Protein AF-A0A6G0W405-F1 (afdb_monomer_lite)

Secondary structure (DSSP, 8-state):
------EEEEEEEEGGGTEEEEEEEE-S--TTSPPPTT--B--EEEEEEEEEEETTEEEEEEEEEEPPPEETTEEPPHHHHHHHTTPPPPTT--HHHHHHHHHHHHHHHHHHHHHHHHHHHTTS--------S-------

Radius of gyration: 18.87 Å; chains: 1; bounding box: 48×31×48 Å

Sequence (140 aa):
MQYKRLMVAGVFLDEAKDRITITQTGIAFDERFPFTEGESRANGTQWVIFQHVTDRLTIVRWSTLNHCPVNANGPLSVEETALNMRISLTENESEESILAKIHSGCELVLMNLRDQFLRRCSRFKLEPITLGSRDFPLNI

Foldseek 3Di:
DDEDWDKDWDWDDDPVQQKIKIKIFTDQDDPVDAFDPPYKYKGWMKMWMWGDDDPPDIDIDIDIDTDAIAGNVGGDDLVRLCVVLVHDDDPPDDSVNSVVVSVVSVVVVVVVVVVVVVVVVVPPPPDPPPPDDDDDPPPD

pLDDT: mean 86.09, std 16.71, range [34.03, 98.0]

Structure (mmCIF, N/CA/C/O backbone):
data_AF-A0A6G0W405-F1
#
_entry.id   AF-A0A6G0W405-F1
#
loop_
_atom_site.group_PDB
_atom_site.id
_atom_site.type_symbol
_atom_site.label_atom_id
_atom_site.label_alt_id
_atom_site.label_comp_id
_atom_site.label_asym_id
_atom_site.label_entity_id
_atom_site.label_seq_id
_atom_site.pdbx_PDB_ins_code
_atom_site.Cartn_x
_atom_site.Cartn_y
_atom_site.Cartn_z
_atom_site.occupancy
_atom_site.B_iso_or_equiv
_atom_site.auth_seq_id
_atom_site.auth_comp_id
_atom_site.auth_asym_id
_atom_site.auth_atom_id
_atom_site.pdbx_PDB_model_num
ATOM 1 N N . MET A 1 1 ? -3.355 1.142 -19.446 1.00 56.38 1 MET A N 1
ATOM 2 C CA . MET A 1 1 ? -3.003 0.218 -18.348 1.00 56.38 1 MET A CA 1
ATOM 3 C C . MET A 1 1 ? -4.137 0.215 -17.331 1.00 56.38 1 MET A C 1
ATOM 5 O O . MET A 1 1 ? -4.432 1.265 -16.766 1.00 56.38 1 MET A O 1
ATOM 9 N N . GLN A 1 2 ? -4.837 -0.911 -17.181 1.00 56.81 2 GLN A N 1
ATOM 10 C CA . GLN A 1 2 ? -5.937 -1.065 -16.225 1.00 56.81 2 GLN A CA 1
ATOM 11 C C . GLN A 1 2 ? -5.384 -1.713 -14.957 1.00 56.81 2 GLN A C 1
ATOM 13 O O . GLN A 1 2 ? -4.779 -2.776 -15.018 1.00 56.81 2 GLN A O 1
ATOM 18 N N . TYR A 1 3 ? -5.563 -1.055 -13.817 1.00 58.28 3 TYR A N 1
ATOM 19 C CA . TYR A 1 3 ? -5.023 -1.519 -12.547 1.00 58.28 3 TYR A CA 1
ATOM 20 C C . TYR A 1 3 ? -6.105 -2.300 -11.797 1.00 58.28 3 TYR A C 1
ATOM 22 O O . TYR A 1 3 ? -7.099 -1.719 -11.353 1.00 58.28 3 TYR A O 1
ATOM 30 N N . LYS A 1 4 ? -5.942 -3.622 -11.697 1.00 66.81 4 LYS A N 1
ATOM 31 C CA . LYS A 1 4 ? -6.823 -4.488 -10.905 1.00 66.81 4 LYS A CA 1
ATOM 32 C C . LYS A 1 4 ? -6.167 -4.776 -9.560 1.00 66.81 4 LYS A C 1
ATOM 34 O O . LYS A 1 4 ? -4.997 -5.137 -9.492 1.00 66.81 4 LYS A O 1
ATOM 39 N N . ARG A 1 5 ? -6.934 -4.614 -8.481 1.00 72.81 5 ARG A N 1
ATOM 40 C CA . ARG A 1 5 ? -6.531 -5.025 -7.134 1.00 72.81 5 ARG A CA 1
ATOM 41 C C . ARG A 1 5 ? -7.374 -6.210 -6.715 1.00 72.81 5 ARG A C 1
ATOM 43 O O . ARG A 1 5 ? -8.573 -6.057 -6.511 1.00 72.81 5 ARG A O 1
ATOM 50 N N . LEU A 1 6 ? -6.728 -7.354 -6.548 1.00 83.25 6 LEU A N 1
ATOM 51 C CA . LEU A 1 6 ? -7.284 -8.444 -5.769 1.00 83.25 6 LEU A CA 1
ATOM 52 C C . LEU A 1 6 ? -6.768 -8.287 -4.341 1.00 83.25 6 LEU A C 1
ATOM 54 O O . LEU A 1 6 ? -5.557 -8.274 -4.120 1.00 83.25 6 LEU A O 1
ATOM 58 N N . MET A 1 7 ? -7.674 -8.091 -3.387 1.00 87.75 7 MET A N 1
ATOM 59 C CA . MET A 1 7 ? -7.323 -7.920 -1.980 1.00 87.75 7 MET A CA 1
ATOM 60 C C . MET A 1 7 ? -8.170 -8.843 -1.121 1.00 87.75 7 MET A C 1
ATOM 62 O O . MET A 1 7 ? -9.375 -8.959 -1.333 1.00 87.75 7 MET A O 1
ATOM 66 N N . VAL A 1 8 ? -7.541 -9.439 -0.117 1.00 90.19 8 VAL A N 1
ATOM 67 C CA . VAL A 1 8 ? -8.230 -10.128 0.974 1.00 90.19 8 VAL A CA 1
ATOM 68 C C . VAL A 1 8 ? -8.175 -9.228 2.193 1.00 90.19 8 VAL A C 1
ATOM 70 O O . VAL A 1 8 ? -7.106 -8.724 2.533 1.00 90.19 8 VAL A O 1
ATOM 73 N N . ALA A 1 9 ? -9.320 -9.012 2.834 1.00 93.38 9 ALA A N 1
ATOM 74 C CA . ALA A 1 9 ? -9.426 -8.224 4.053 1.00 93.38 9 ALA A CA 1
ATOM 75 C C . ALA A 1 9 ? -9.842 -9.111 5.230 1.00 93.38 9 ALA A C 1
ATOM 77 O O . ALA A 1 9 ? -10.734 -9.946 5.093 1.00 93.38 9 ALA A O 1
ATOM 78 N N . GLY A 1 10 ? -9.214 -8.903 6.384 1.00 93.69 10 GLY A N 1
ATOM 79 C CA . GLY A 1 10 ? -9.592 -9.509 7.656 1.00 93.69 10 GLY A CA 1
ATOM 80 C C . GLY A 1 10 ? -9.897 -8.434 8.694 1.00 93.69 10 GLY A C 1
ATOM 81 O O . GLY A 1 10 ? -9.253 -7.385 8.713 1.00 93.69 10 GLY A O 1
ATOM 82 N N . VAL A 1 11 ? -10.874 -8.692 9.563 1.00 95.50 11 VAL A N 1
ATOM 83 C CA . VAL A 1 11 ? -11.184 -7.843 10.721 1.00 95.50 11 VAL A CA 1
ATOM 84 C C . VAL A 1 11 ? -11.047 -8.690 11.977 1.00 95.50 11 VAL A C 1
ATOM 86 O O . VAL A 1 11 ? -11.657 -9.750 12.084 1.00 95.50 11 VAL A O 1
ATOM 89 N N . PHE A 1 12 ? -10.242 -8.217 12.920 1.00 94.69 12 PHE A N 1
ATOM 90 C CA . PHE A 1 12 ? -9.931 -8.904 14.167 1.00 94.69 12 PHE A CA 1
ATOM 91 C C . PHE A 1 12 ? -10.321 -8.012 15.342 1.00 94.69 12 PHE A C 1
ATOM 93 O O . PHE A 1 12 ? -9.890 -6.858 15.416 1.00 94.69 12 PHE A O 1
ATOM 100 N N . LEU A 1 13 ? -11.129 -8.558 16.249 1.00 96.38 13 LEU A N 1
ATOM 101 C CA . LEU A 1 13 ? -11.594 -7.886 17.459 1.00 96.38 13 LEU A CA 1
ATOM 102 C C . LEU A 1 13 ? -10.813 -8.418 18.665 1.00 96.38 13 LEU A C 1
ATOM 104 O O . LEU A 1 13 ? -10.703 -9.626 18.856 1.00 96.38 13 LEU A O 1
ATOM 108 N N . ASP A 1 14 ? -10.263 -7.511 19.465 1.00 94.81 14 ASP A N 1
ATOM 109 C CA . ASP A 1 14 ? -9.622 -7.801 20.748 1.00 94.81 14 ASP A CA 1
ATOM 110 C C . ASP A 1 14 ? -10.393 -7.046 21.834 1.00 94.81 14 ASP A C 1
ATOM 112 O O . ASP A 1 14 ? -10.076 -5.900 22.162 1.00 94.81 14 ASP A O 1
ATOM 116 N N . GLU A 1 15 ? -11.456 -7.681 22.332 1.00 92.81 15 GLU A N 1
ATOM 117 C CA . GLU A 1 15 ? -12.400 -7.091 23.293 1.00 92.81 15 GLU A CA 1
ATOM 118 C C . GLU A 1 15 ? -11.714 -6.698 24.603 1.00 92.81 15 GLU A C 1
ATOM 120 O O . GLU A 1 15 ? -11.981 -5.633 25.153 1.00 92.81 15 GLU A O 1
ATOM 125 N N . ALA A 1 16 ? -10.755 -7.506 25.065 1.00 90.88 16 ALA A N 1
ATOM 126 C CA . ALA A 1 16 ? -10.012 -7.241 26.294 1.00 90.88 16 ALA A CA 1
ATOM 127 C C . ALA A 1 16 ? -9.178 -5.948 26.227 1.00 90.88 16 ALA A C 1
ATOM 129 O O . ALA A 1 16 ? -8.792 -5.409 27.265 1.00 90.88 16 ALA A O 1
ATOM 130 N N . LYS A 1 17 ? -8.871 -5.461 25.019 1.00 92.12 17 LYS A N 1
ATOM 131 C CA . LYS A 1 17 ? -8.074 -4.246 24.785 1.00 92.12 17 LYS A CA 1
ATOM 132 C C . LYS A 1 17 ? -8.832 -3.151 24.043 1.00 92.12 17 LYS A C 1
ATOM 134 O O . LYS A 1 17 ? -8.189 -2.191 23.618 1.00 92.12 17 LYS A O 1
ATOM 139 N N . ASP A 1 18 ? -10.139 -3.328 23.853 1.00 94.31 18 ASP A N 1
ATOM 140 C CA . ASP A 1 18 ? -11.017 -2.446 23.079 1.00 94.31 18 ASP A CA 1
ATOM 141 C C . ASP A 1 18 ? -10.381 -1.994 21.749 1.00 94.31 18 ASP A C 1
ATOM 143 O O . ASP A 1 18 ? -10.146 -0.811 21.459 1.00 94.31 18 ASP A O 1
ATOM 147 N N . ARG A 1 19 ? -9.954 -2.998 20.975 1.00 95.69 19 ARG A N 1
ATOM 148 C CA . ARG A 1 19 ? -9.122 -2.805 19.788 1.00 95.69 19 ARG A CA 1
ATOM 149 C C . ARG A 1 19 ? -9.660 -3.579 18.596 1.00 95.69 19 ARG A C 1
ATOM 151 O O . ARG A 1 19 ? -9.882 -4.784 18.664 1.00 95.69 19 ARG A O 1
ATOM 158 N N . ILE A 1 20 ? -9.746 -2.888 17.464 1.00 96.12 20 ILE A N 1
ATOM 159 C CA . ILE A 1 20 ? -10.097 -3.451 16.161 1.00 96.12 20 ILE A CA 1
ATOM 160 C C . ILE A 1 20 ? -8.871 -3.368 15.263 1.00 96.12 20 ILE A C 1
ATOM 162 O O . ILE A 1 20 ? -8.294 -2.295 15.084 1.00 96.12 20 ILE A O 1
ATOM 166 N N . THR A 1 21 ? -8.474 -4.492 14.681 1.00 96.38 21 THR A N 1
ATOM 167 C CA . THR A 1 21 ? -7.418 -4.540 13.666 1.00 96.38 21 THR A CA 1
ATOM 168 C C . THR A 1 21 ? -8.023 -4.966 12.344 1.00 96.38 21 THR A C 1
ATOM 170 O O . THR A 1 21 ? -8.587 -6.049 12.236 1.00 96.38 21 THR A O 1
ATOM 173 N N . ILE A 1 22 ? -7.891 -4.120 11.332 1.00 95.44 22 ILE A N 1
ATOM 174 C CA . ILE A 1 22 ? -8.241 -4.446 9.954 1.00 95.44 22 ILE A CA 1
ATOM 175 C C . ILE A 1 22 ? -6.938 -4.738 9.231 1.00 95.44 22 ILE A C 1
ATOM 177 O O . ILE A 1 22 ? -6.056 -3.881 9.215 1.00 95.44 22 ILE A O 1
ATOM 181 N N . THR A 1 23 ? -6.806 -5.913 8.630 1.00 95.81 23 THR A N 1
ATOM 182 C CA . THR A 1 23 ? -5.688 -6.241 7.742 1.00 95.81 23 THR A CA 1
ATOM 183 C C . THR A 1 23 ? -6.197 -6.351 6.316 1.00 95.81 23 THR A C 1
ATOM 185 O O . THR A 1 23 ? -7.332 -6.762 6.078 1.00 95.81 23 THR A O 1
ATOM 188 N N . GLN A 1 24 ? -5.376 -5.954 5.352 1.00 93.62 24 GLN A N 1
ATOM 189 C CA . GLN A 1 24 ? -5.642 -6.170 3.937 1.00 93.62 24 GLN A CA 1
ATOM 190 C C . GLN A 1 24 ? -4.356 -6.614 3.255 1.00 93.62 24 GLN A C 1
ATOM 192 O O . GLN A 1 24 ? -3.325 -5.962 3.409 1.00 93.62 24 GLN A O 1
ATOM 197 N N . THR A 1 25 ? -4.424 -7.688 2.481 1.00 93.56 25 THR A N 1
ATOM 198 C CA . THR A 1 25 ? -3.290 -8.216 1.719 1.00 93.56 25 THR A CA 1
ATOM 199 C C . THR A 1 25 ? -3.654 -8.255 0.245 1.00 93.56 25 THR A C 1
ATOM 201 O O . THR A 1 25 ? -4.685 -8.813 -0.136 1.00 93.56 25 THR A O 1
ATOM 204 N N . GLY A 1 26 ? -2.818 -7.632 -0.582 1.00 90.81 26 GLY A N 1
ATOM 205 C CA . GLY A 1 26 ? -2.901 -7.719 -2.033 1.00 90.81 26 GLY A CA 1
ATOM 206 C C . GLY A 1 26 ? -2.405 -9.077 -2.512 1.00 90.81 26 GLY A C 1
ATOM 207 O O . GLY A 1 26 ? -1.339 -9.528 -2.101 1.00 90.81 26 GLY A O 1
ATOM 208 N N . ILE A 1 27 ? -3.169 -9.724 -3.387 1.00 90.25 27 ILE A N 1
ATOM 209 C CA . ILE A 1 27 ? -2.773 -10.983 -4.014 1.00 90.25 27 ILE A CA 1
ATOM 210 C C . ILE A 1 27 ? -2.114 -10.662 -5.352 1.00 90.25 27 ILE A C 1
ATOM 212 O O . ILE A 1 27 ? -2.758 -10.202 -6.295 1.00 90.25 27 ILE A O 1
ATOM 216 N N . ALA A 1 28 ? -0.811 -10.914 -5.416 1.00 90.62 28 ALA A N 1
ATOM 217 C CA . ALA A 1 28 ? -0.017 -10.734 -6.622 1.00 90.62 28 ALA A CA 1
ATOM 218 C C . ALA A 1 28 ? -0.362 -11.783 -7.689 1.00 90.62 28 ALA A C 1
ATOM 220 O O . ALA A 1 28 ? -0.693 -11.443 -8.823 1.00 90.62 28 ALA A O 1
ATOM 221 N N . PHE A 1 29 ? -0.341 -13.057 -7.297 1.00 90.56 29 PHE A N 1
ATOM 222 C CA . PHE A 1 29 ? -0.555 -14.202 -8.172 1.00 90.56 29 PHE A CA 1
ATOM 223 C C . PHE A 1 29 ? -1.787 -14.971 -7.702 1.00 90.56 29 PHE A C 1
ATOM 225 O O . PHE A 1 29 ? -1.838 -15.420 -6.560 1.00 90.56 29 PHE A O 1
ATOM 232 N N . ASP A 1 30 ? -2.773 -15.104 -8.583 1.00 89.94 30 ASP A N 1
ATOM 233 C CA . ASP A 1 30 ? -3.952 -15.940 -8.374 1.00 89.94 30 ASP A CA 1
ATOM 234 C C . ASP A 1 30 ? -4.152 -16.786 -9.632 1.00 89.94 30 ASP A C 1
ATOM 236 O O . ASP A 1 30 ? -4.349 -16.243 -10.721 1.00 89.94 30 ASP A O 1
ATOM 240 N N . GLU A 1 31 ? -4.086 -18.108 -9.489 1.00 89.56 31 GLU A N 1
ATOM 241 C CA . GLU A 1 31 ? -4.258 -19.058 -10.595 1.00 89.56 31 GLU A CA 1
ATOM 242 C C . GLU A 1 31 ? -5.641 -18.948 -11.254 1.00 89.56 31 GLU A C 1
ATOM 244 O O . GLU A 1 31 ? -5.787 -19.230 -12.443 1.00 89.56 31 GLU A O 1
ATOM 249 N N . ARG A 1 32 ? -6.661 -18.494 -10.513 1.00 90.3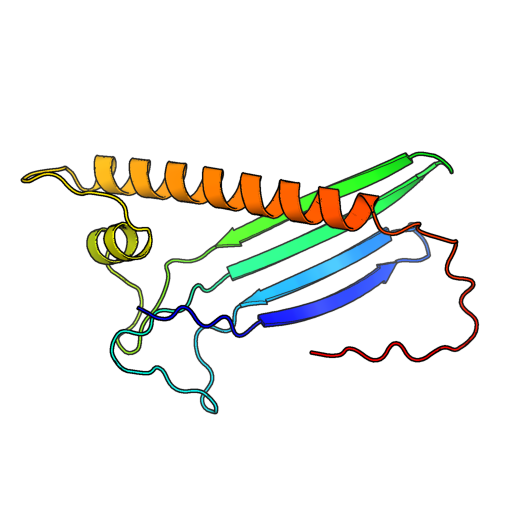8 32 ARG A N 1
ATOM 250 C CA . ARG A 1 32 ? -8.020 -18.276 -11.036 1.00 90.38 32 ARG A CA 1
ATOM 251 C C . ARG A 1 32 ? -8.131 -16.986 -11.841 1.00 90.38 32 ARG A C 1
ATOM 253 O O . ARG A 1 32 ? -9.027 -16.863 -12.673 1.00 90.38 32 ARG A O 1
ATOM 260 N N . PHE A 1 33 ? -7.235 -16.032 -11.595 1.00 89.75 33 PHE A N 1
ATOM 261 C CA . PHE A 1 33 ? -7.211 -14.728 -12.251 1.00 89.75 33 PHE A CA 1
ATOM 262 C C . PHE A 1 33 ? -5.798 -14.434 -12.768 1.00 89.75 33 PHE A C 1
ATOM 264 O O . PHE A 1 33 ? -5.102 -13.579 -12.200 1.00 89.75 33 PHE A O 1
ATOM 271 N N . PRO A 1 34 ? -5.360 -15.118 -13.842 1.00 91.50 34 PRO A N 1
ATOM 272 C CA . PRO A 1 34 ? -4.036 -14.907 -14.412 1.00 91.50 34 PRO A CA 1
ATOM 273 C C . PRO A 1 34 ? -3.851 -13.456 -14.868 1.00 91.50 34 PRO A C 1
ATOM 275 O O . PRO A 1 34 ? -4.818 -12.717 -15.080 1.00 91.50 34 PRO A O 1
ATOM 278 N N . PHE A 1 35 ? -2.593 -13.040 -14.999 1.00 92.00 35 PHE A N 1
ATOM 279 C CA . PHE A 1 35 ? -2.261 -11.731 -15.549 1.00 92.00 35 PHE A CA 1
ATOM 280 C C . PHE A 1 35 ? -2.732 -11.620 -16.998 1.00 9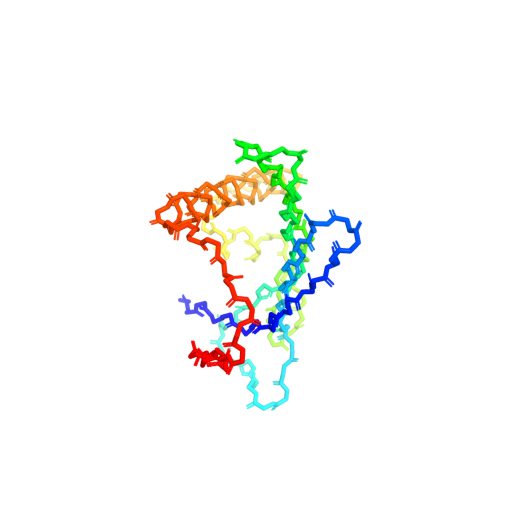2.00 35 PHE A C 1
ATOM 282 O O . PHE A 1 35 ? -2.545 -12.528 -17.805 1.00 92.00 35 PHE A O 1
ATOM 289 N N . THR A 1 36 ? -3.312 -10.473 -17.323 1.00 92.31 36 THR A N 1
ATOM 290 C CA . THR A 1 36 ? -3.557 -10.046 -18.701 1.00 92.31 36 THR A CA 1
ATOM 291 C C . THR A 1 36 ? -2.343 -9.294 -19.254 1.00 92.31 36 THR A C 1
ATOM 293 O O . THR A 1 36 ? -1.512 -8.787 -18.499 1.00 92.31 36 THR A O 1
ATOM 296 N N . GLU A 1 37 ? -2.192 -9.240 -20.578 1.00 91.50 37 GLU A N 1
ATOM 297 C CA . GLU A 1 37 ? -1.062 -8.542 -21.203 1.00 91.50 37 GLU A CA 1
ATOM 298 C C . GLU A 1 37 ? -1.038 -7.055 -20.805 1.00 91.50 37 GLU A C 1
ATOM 300 O O . GLU A 1 37 ? -2.055 -6.358 -20.848 1.00 91.50 37 GLU A O 1
ATOM 305 N N . GLY A 1 38 ? 0.130 -6.572 -20.371 1.00 89.62 38 GLY A N 1
ATOM 306 C CA . GLY A 1 38 ? 0.308 -5.204 -19.875 1.00 89.62 38 GLY A CA 1
ATOM 307 C C . GLY A 1 38 ? -0.296 -4.935 -18.489 1.00 89.62 38 GLY A C 1
ATOM 308 O O . GLY A 1 38 ? -0.306 -3.784 -18.043 1.00 89.62 38 GLY A O 1
ATOM 309 N N . GLU A 1 39 ? -0.805 -5.960 -17.801 1.00 92.19 39 GLU A N 1
ATOM 310 C CA . GLU A 1 39 ? -1.243 -5.860 -16.412 1.00 92.19 39 GLU A CA 1
ATOM 311 C C . GLU A 1 39 ? -0.048 -5.908 -15.463 1.00 92.19 39 GLU A C 1
ATOM 313 O O . GLU A 1 39 ? 0.836 -6.759 -15.568 1.00 92.19 39 GLU A O 1
ATOM 318 N N . SER A 1 40 ? -0.072 -5.018 -14.478 1.00 92.44 40 SER A N 1
ATOM 319 C CA . SER A 1 40 ? 0.743 -5.137 -13.282 1.00 92.44 40 SER A CA 1
ATOM 320 C C . SER A 1 40 ? -0.147 -5.061 -12.049 1.00 92.44 40 SER A C 1
ATOM 322 O O . SER A 1 40 ? -1.194 -4.402 -12.041 1.00 92.44 40 SER A O 1
ATOM 324 N N . ARG A 1 41 ? 0.267 -5.755 -10.993 1.00 91.44 41 ARG A N 1
ATOM 325 C CA . ARG A 1 41 ? -0.418 -5.790 -9.702 1.00 91.44 41 ARG A CA 1
ATOM 326 C C . ARG A 1 41 ? 0.548 -5.342 -8.627 1.00 91.44 41 ARG A C 1
ATOM 328 O O . ARG A 1 41 ? 1.700 -5.768 -8.596 1.00 91.44 41 ARG A O 1
ATOM 335 N N . ALA A 1 42 ? 0.069 -4.491 -7.726 1.00 86.88 42 ALA A N 1
ATOM 336 C CA . ALA A 1 42 ? 0.810 -4.241 -6.501 1.00 86.88 42 ALA A CA 1
ATOM 337 C C . ALA A 1 42 ? 0.636 -5.427 -5.557 1.00 86.88 42 ALA A C 1
ATOM 339 O O . ALA A 1 42 ? -0.473 -5.935 -5.381 1.00 86.88 42 ALA A O 1
ATOM 340 N N . ASN A 1 43 ? 1.735 -5.814 -4.925 1.00 87.00 43 ASN A N 1
ATOM 341 C CA . ASN A 1 43 ? 1.740 -6.755 -3.824 1.00 87.00 43 ASN A CA 1
ATOM 342 C C . ASN A 1 43 ? 2.059 -5.990 -2.540 1.00 87.00 43 ASN A C 1
ATOM 344 O O . ASN A 1 43 ? 2.926 -5.116 -2.530 1.00 87.00 43 ASN A O 1
ATOM 348 N N . GLY A 1 44 ? 1.367 -6.302 -1.457 1.00 90.12 44 GLY A N 1
ATOM 349 C CA . GLY A 1 44 ? 1.591 -5.635 -0.188 1.00 90.12 44 GLY A CA 1
ATOM 350 C C . GLY A 1 44 ? 0.585 -6.044 0.865 1.00 90.12 44 GLY A C 1
ATOM 351 O O . GLY A 1 44 ? -0.460 -6.620 0.571 1.00 90.12 44 GLY A O 1
ATOM 352 N N . THR A 1 45 ? 0.909 -5.726 2.107 1.00 94.38 45 THR A N 1
ATOM 353 C CA . THR A 1 45 ? 0.008 -5.893 3.241 1.00 94.38 45 THR A CA 1
ATOM 354 C C . THR A 1 45 ? -0.123 -4.565 3.960 1.00 94.38 45 THR A C 1
ATOM 356 O O . THR A 1 45 ? 0.865 -3.889 4.224 1.00 94.38 45 THR A O 1
ATOM 359 N N . GLN A 1 46 ? -1.344 -4.184 4.298 1.00 94.00 46 GLN A N 1
ATOM 360 C CA . GLN A 1 46 ? -1.621 -3.036 5.145 1.00 94.00 46 GLN A CA 1
ATOM 361 C C . GLN A 1 46 ? -2.448 -3.450 6.344 1.00 94.00 46 GLN A C 1
ATOM 363 O O . GLN A 1 46 ? -3.221 -4.408 6.289 1.00 94.00 46 GLN A O 1
ATOM 368 N N . TRP A 1 47 ? -2.296 -2.708 7.430 1.00 96.19 47 TRP A N 1
ATOM 369 C CA . TRP A 1 47 ? -3.153 -2.860 8.586 1.00 96.19 47 TRP A CA 1
ATOM 370 C C . TRP A 1 47 ? -3.475 -1.519 9.217 1.00 96.19 47 TRP A C 1
ATOM 372 O O . TRP A 1 47 ? -2.654 -0.599 9.276 1.00 96.19 47 TRP A O 1
ATOM 382 N N . VAL A 1 48 ? -4.703 -1.434 9.710 1.00 96.00 48 VAL A N 1
ATOM 383 C CA . VAL A 1 48 ? -5.222 -0.291 10.442 1.00 96.00 48 VAL A CA 1
ATOM 384 C C . VAL A 1 48 ? -5.705 -0.787 11.789 1.00 96.00 48 VAL A C 1
ATOM 386 O O . VAL A 1 48 ? -6.515 -1.707 11.870 1.00 96.00 48 VAL A O 1
ATOM 389 N N . ILE A 1 49 ? -5.190 -0.184 12.851 1.00 96.62 49 ILE A N 1
ATOM 390 C CA . ILE A 1 49 ? -5.553 -0.503 14.224 1.00 96.62 49 ILE A CA 1
ATOM 391 C C . ILE A 1 49 ? -6.325 0.681 14.777 1.00 96.62 49 ILE A C 1
ATOM 393 O O . ILE A 1 49 ? -5.772 1.774 14.895 1.00 96.62 49 ILE A O 1
ATOM 397 N N . PHE A 1 50 ? -7.572 0.442 15.155 1.00 96.25 50 PHE A N 1
ATOM 398 C CA . PHE A 1 50 ? -8.371 1.350 15.961 1.00 96.25 50 PHE A CA 1
ATOM 399 C C . PHE A 1 50 ? -8.302 0.865 17.399 1.00 96.25 50 PHE A C 1
ATOM 401 O O . PHE A 1 50 ? -8.590 -0.296 17.677 1.00 96.25 50 PHE A O 1
ATOM 408 N N . GLN A 1 51 ? -7.886 1.735 18.304 1.00 96.75 51 GLN A N 1
ATOM 409 C CA . GLN A 1 51 ? -7.844 1.440 19.726 1.00 96.75 51 GLN A CA 1
ATOM 4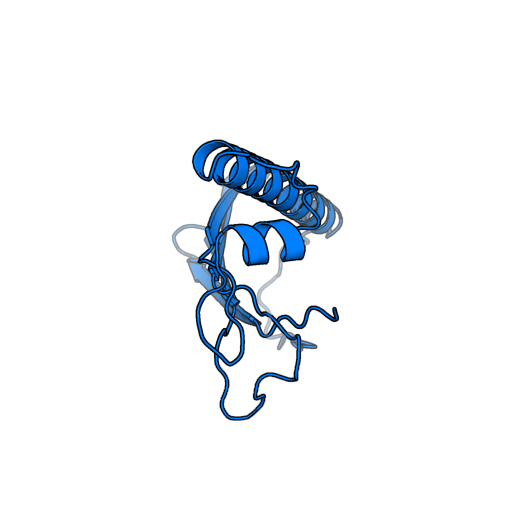10 C C . GLN A 1 51 ? -8.629 2.517 20.453 1.00 96.75 51 GLN A C 1
ATOM 412 O O . GLN A 1 51 ? -8.245 3.691 20.417 1.00 96.75 51 GLN A O 1
ATOM 417 N N . HIS A 1 52 ? -9.719 2.119 21.092 1.00 94.94 52 HIS A N 1
ATOM 418 C CA . HIS A 1 52 ? -10.441 3.004 21.983 1.00 94.94 52 HIS A CA 1
ATOM 419 C C . HIS A 1 52 ? -9.593 3.226 23.241 1.00 94.94 52 HIS A C 1
ATOM 421 O O . HIS A 1 52 ? -9.007 2.291 23.787 1.00 94.94 52 HIS A O 1
ATOM 427 N N . VAL A 1 53 ? -9.437 4.482 23.651 1.00 95.12 53 VAL A N 1
ATOM 428 C CA . VAL A 1 53 ? -8.622 4.847 24.825 1.00 95.12 53 VAL A CA 1
ATOM 429 C C . VAL A 1 53 ? -9.494 5.466 25.906 1.00 95.12 53 VAL A C 1
ATOM 431 O O . VAL A 1 53 ? -9.291 5.203 27.086 1.00 95.12 53 VAL A O 1
ATOM 434 N N . THR A 1 54 ? -10.457 6.290 25.496 1.00 94.06 54 THR A N 1
ATOM 435 C CA . THR A 1 54 ? -11.502 6.872 26.344 1.00 94.06 54 THR A CA 1
ATOM 436 C C . THR A 1 54 ? -12.762 7.058 25.506 1.00 94.06 54 THR A C 1
ATOM 438 O O . THR A 1 54 ? -12.665 7.112 24.279 1.00 94.06 54 THR A O 1
ATOM 441 N N . ASP A 1 55 ? -13.902 7.323 26.148 1.00 89.75 55 ASP A N 1
ATOM 442 C CA . ASP A 1 55 ? -15.209 7.558 25.509 1.00 89.75 55 ASP A CA 1
ATOM 443 C C . ASP A 1 55 ? -15.198 8.569 24.346 1.00 89.75 55 ASP A C 1
ATOM 445 O O . ASP A 1 55 ? -16.105 8.591 23.515 1.00 89.75 55 ASP A O 1
ATOM 449 N N . ARG A 1 56 ? -14.193 9.452 24.290 1.00 91.44 56 ARG A N 1
ATOM 450 C CA . ARG A 1 56 ? -14.068 10.514 23.279 1.00 91.44 56 ARG A CA 1
ATOM 451 C C . ARG A 1 56 ? -12.817 10.401 22.415 1.00 91.44 56 ARG A C 1
ATOM 453 O O . ARG A 1 56 ? -12.609 11.257 21.555 1.00 91.44 56 ARG A O 1
ATOM 460 N N . LEU A 1 57 ? -11.972 9.396 22.641 1.00 92.69 57 LEU A N 1
ATOM 461 C CA . LEU A 1 57 ? -10.682 9.268 21.974 1.00 92.69 57 LEU A CA 1
ATOM 462 C C . LEU A 1 57 ? -10.457 7.849 21.457 1.00 92.69 57 LEU A C 1
ATOM 464 O O . LEU A 1 57 ? -10.384 6.883 22.212 1.00 92.69 57 LEU A O 1
ATOM 468 N N . THR A 1 58 ? -10.243 7.755 20.148 1.00 93.94 58 THR A N 1
ATOM 469 C CA . THR A 1 58 ? -9.760 6.545 19.481 1.00 93.94 58 THR A CA 1
ATOM 470 C C . THR A 1 58 ? -8.433 6.855 18.805 1.00 93.94 58 THR A C 1
ATOM 472 O O . THR A 1 58 ? -8.333 7.802 18.023 1.00 93.94 58 THR A O 1
ATOM 475 N N . ILE A 1 59 ? -7.410 6.057 19.097 1.00 94.88 59 ILE A N 1
ATOM 476 C CA . ILE A 1 59 ? -6.134 6.109 18.386 1.00 94.88 59 ILE A CA 1
ATOM 477 C C . ILE A 1 59 ? -6.261 5.256 17.131 1.00 94.88 59 ILE A C 1
ATOM 479 O O . ILE A 1 59 ? -6.641 4.088 17.206 1.00 94.88 59 ILE A O 1
ATOM 483 N N . VAL A 1 60 ? -5.882 5.825 15.989 1.00 95.19 60 VAL A N 1
ATOM 484 C CA . VAL A 1 60 ? -5.762 5.087 14.731 1.00 95.19 60 VAL A CA 1
ATOM 485 C C . VAL A 1 60 ? -4.287 4.952 14.380 1.00 95.19 60 VAL A C 1
ATOM 487 O O . VAL A 1 60 ? -3.595 5.952 14.195 1.00 95.19 60 VAL A O 1
ATOM 490 N N . ARG A 1 61 ? -3.794 3.715 14.291 1.00 95.44 61 ARG A N 1
ATOM 491 C CA . ARG A 1 61 ? -2.453 3.411 13.776 1.00 95.44 61 ARG A CA 1
ATOM 492 C C . ARG A 1 61 ? -2.592 2.785 12.403 1.00 95.44 61 ARG A C 1
ATOM 494 O O . ARG A 1 61 ? -3.364 1.850 12.228 1.00 95.44 61 ARG A O 1
ATOM 501 N N . TRP A 1 62 ? -1.829 3.291 11.448 1.00 94.62 62 TRP A N 1
ATOM 502 C CA . TRP A 1 62 ? -1.800 2.787 10.084 1.00 94.62 62 TRP A CA 1
ATOM 503 C C . TRP A 1 62 ? -0.397 2.307 9.769 1.00 94.62 62 TRP A C 1
ATOM 505 O O . TRP A 1 62 ? 0.571 3.017 10.046 1.00 94.62 62 TRP A O 1
ATOM 515 N N . SER A 1 63 ? -0.284 1.143 9.147 1.00 94.50 63 SER A N 1
ATOM 516 C CA . SER A 1 63 ? 0.968 0.711 8.547 1.00 94.50 63 SER A CA 1
ATOM 517 C C . SER A 1 63 ? 0.712 0.002 7.226 1.00 94.50 63 SER A C 1
ATOM 519 O O . SER A 1 63 ? -0.353 -0.574 6.988 1.00 94.50 63 SER A O 1
ATOM 521 N N . THR A 1 64 ? 1.693 0.087 6.341 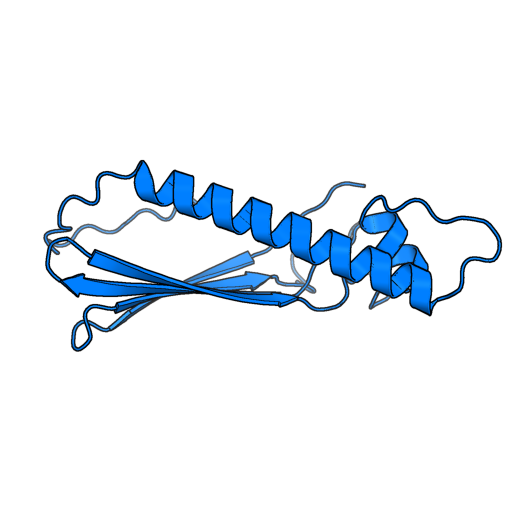1.00 92.62 64 THR A N 1
ATOM 522 C CA . THR A 1 64 ? 1.652 -0.517 5.018 1.00 92.62 64 THR A CA 1
ATOM 523 C C . THR A 1 64 ? 3.041 -1.010 4.674 1.00 92.62 64 THR A C 1
ATOM 525 O O . THR A 1 64 ? 4.015 -0.272 4.784 1.00 92.62 64 THR A O 1
ATOM 528 N N . LEU A 1 65 ? 3.103 -2.254 4.228 1.00 92.38 65 LEU A N 1
ATOM 529 C CA . LEU A 1 65 ? 4.259 -2.882 3.624 1.00 92.38 65 LEU A CA 1
ATOM 530 C C . LEU A 1 65 ? 3.936 -3.093 2.146 1.00 92.38 65 LEU A C 1
ATOM 532 O O . LEU A 1 65 ? 3.113 -3.944 1.813 1.00 92.38 65 LEU A O 1
ATOM 536 N N . ASN A 1 66 ? 4.554 -2.304 1.269 1.00 88.69 66 ASN A N 1
ATOM 537 C CA . ASN A 1 66 ? 4.429 -2.478 -0.176 1.00 88.69 66 ASN A CA 1
ATOM 538 C C . ASN A 1 66 ? 5.664 -3.194 -0.713 1.00 88.69 66 ASN A C 1
ATOM 540 O O . ASN A 1 66 ? 6.789 -2.873 -0.331 1.00 88.69 66 ASN A O 1
ATOM 544 N N . HIS A 1 67 ? 5.445 -4.132 -1.621 1.00 88.62 67 HIS A N 1
ATOM 545 C CA . HIS A 1 67 ? 6.495 -4.749 -2.417 1.00 88.62 67 HIS A CA 1
ATOM 546 C C . HIS A 1 67 ? 6.539 -4.111 -3.808 1.00 88.62 67 HIS A C 1
ATOM 548 O O . HIS A 1 67 ? 5.611 -3.400 -4.207 1.00 88.62 67 HIS A O 1
ATOM 554 N N . CYS A 1 68 ? 7.611 -4.389 -4.553 1.00 91.12 68 CYS A N 1
ATOM 555 C CA . CYS A 1 68 ? 7.681 -4.033 -5.966 1.00 91.12 68 CYS A CA 1
ATOM 556 C C . CYS A 1 68 ? 6.443 -4.592 -6.697 1.00 91.12 68 CYS A C 1
ATOM 558 O O . CYS A 1 68 ? 6.074 -5.751 -6.452 1.00 91.12 68 CYS A O 1
ATOM 560 N N . PRO A 1 69 ? 5.767 -3.802 -7.553 1.00 92.50 69 PRO A N 1
ATOM 561 C CA . PRO A 1 69 ? 4.723 -4.333 -8.412 1.00 92.50 69 PRO A CA 1
ATOM 562 C C . PRO A 1 69 ? 5.257 -5.483 -9.267 1.00 92.50 69 PRO A C 1
ATOM 564 O O . PRO A 1 69 ? 6.432 -5.526 -9.629 1.00 92.50 69 PRO A O 1
ATOM 567 N N . VAL A 1 70 ? 4.374 -6.412 -9.608 1.00 94.56 70 VAL A N 1
ATOM 568 C CA . VAL A 1 70 ? 4.709 -7.567 -10.442 1.00 94.56 70 VAL A CA 1
ATOM 569 C C . VAL A 1 70 ? 3.800 -7.622 -11.666 1.00 94.56 70 VAL A C 1
ATOM 571 O O . VAL A 1 70 ? 2.664 -7.142 -11.628 1.00 94.56 70 VAL A O 1
ATOM 574 N N . ASN A 1 71 ? 4.290 -8.221 -12.744 1.00 94.62 71 ASN A N 1
ATOM 575 C CA . ASN A 1 71 ? 3.530 -8.587 -13.935 1.00 94.62 71 ASN A CA 1
ATOM 576 C C . ASN A 1 71 ? 3.654 -10.105 -14.196 1.00 94.62 71 ASN A C 1
ATOM 578 O O . ASN A 1 71 ? 4.192 -10.849 -13.372 1.00 94.62 71 ASN A O 1
ATOM 582 N N . ALA A 1 72 ? 3.172 -10.568 -15.355 1.00 94.31 72 ALA A N 1
ATOM 583 C CA . ALA A 1 72 ? 3.264 -11.974 -15.766 1.00 94.31 72 ALA A CA 1
ATOM 584 C C . ALA A 1 72 ? 4.707 -12.524 -15.827 1.00 94.31 72 ALA A C 1
ATOM 586 O O . ALA A 1 72 ? 4.902 -13.731 -15.721 1.00 94.31 72 ALA A O 1
ATOM 587 N N . ASN A 1 73 ? 5.702 -11.645 -15.975 1.00 94.81 73 ASN A N 1
ATOM 588 C CA . ASN A 1 73 ? 7.121 -11.977 -16.096 1.00 94.81 73 ASN A CA 1
ATOM 589 C C . ASN A 1 73 ? 7.895 -11.811 -14.773 1.00 94.81 73 ASN A C 1
ATOM 591 O O . ASN A 1 73 ? 9.095 -12.074 -14.741 1.00 94.81 73 ASN A O 1
ATOM 595 N N . GLY A 1 74 ? 7.233 -11.399 -13.685 1.00 94.00 74 GLY A N 1
ATOM 596 C CA . GLY A 1 74 ? 7.849 -11.204 -12.370 1.00 94.00 74 GLY A CA 1
ATOM 597 C C . GLY A 1 74 ? 7.840 -9.745 -11.893 1.00 94.00 74 GLY A C 1
ATOM 598 O O . GLY A 1 74 ? 6.974 -8.969 -12.301 1.00 94.00 74 GLY A O 1
ATOM 599 N N . PRO A 1 75 ? 8.736 -9.372 -10.960 1.00 95.44 75 PRO A N 1
ATOM 600 C CA . PRO A 1 75 ? 8.873 -7.995 -10.484 1.00 95.44 75 PRO A CA 1
ATOM 601 C C . PRO A 1 75 ? 9.225 -7.024 -11.611 1.00 95.44 75 PRO A C 1
ATOM 603 O O . PRO A 1 75 ? 10.040 -7.351 -12.470 1.00 95.44 75 PRO A O 1
ATOM 606 N N . LEU A 1 76 ? 8.631 -5.831 -11.575 1.00 95.56 76 LEU A N 1
ATOM 607 C CA . LEU A 1 76 ? 8.973 -4.756 -12.504 1.00 95.56 76 LEU A CA 1
ATOM 608 C C . LEU A 1 76 ? 10.396 -4.239 -12.253 1.00 95.56 76 LEU A C 1
ATOM 610 O O . LEU A 1 76 ? 10.855 -4.194 -11.105 1.00 95.56 76 LEU A O 1
ATOM 614 N N . SER A 1 77 ? 11.065 -3.784 -13.315 1.00 96.31 77 SER A N 1
ATOM 615 C CA . SER A 1 77 ? 12.290 -2.987 -13.191 1.00 96.31 77 SER A CA 1
ATOM 616 C C . SER A 1 77 ? 12.012 -1.646 -12.494 1.00 96.31 77 SER A C 1
ATOM 618 O O . SER A 1 77 ? 10.859 -1.243 -12.288 1.00 96.31 77 SER A O 1
ATOM 620 N N . VAL A 1 78 ? 13.071 -0.922 -12.130 1.00 96.50 78 VAL A N 1
ATOM 621 C CA . VAL A 1 78 ? 12.954 0.424 -11.552 1.00 96.50 78 VAL A CA 1
ATOM 622 C C . VAL A 1 78 ? 12.269 1.377 -12.540 1.00 96.50 78 VAL A C 1
ATOM 624 O O . VAL A 1 78 ? 11.327 2.080 -12.174 1.00 96.50 78 VAL A O 1
ATOM 627 N N . GLU A 1 79 ? 12.663 1.348 -13.811 1.00 96.50 79 GLU A N 1
ATOM 628 C CA . GLU A 1 79 ? 12.084 2.161 -14.884 1.00 96.50 79 GLU A CA 1
ATOM 629 C C . GLU A 1 79 ? 10.627 1.778 -15.152 1.00 96.50 79 GLU A C 1
ATOM 631 O O . GLU A 1 79 ? 9.761 2.650 -15.240 1.00 96.50 79 GLU A O 1
ATOM 636 N N . GLU A 1 80 ? 10.325 0.480 -15.225 1.00 95.69 80 GLU A N 1
ATOM 637 C CA . GLU A 1 80 ? 8.954 -0.009 -15.390 1.00 95.69 80 GLU A CA 1
ATOM 638 C C . GLU A 1 80 ? 8.065 0.400 -14.209 1.00 95.69 80 GLU A C 1
ATOM 640 O O . GLU A 1 80 ? 6.913 0.795 -14.408 1.00 95.69 80 GLU A O 1
ATOM 645 N N . THR A 1 81 ? 8.598 0.366 -12.984 1.00 95.12 81 THR A N 1
ATOM 646 C CA . THR A 1 81 ? 7.904 0.835 -11.776 1.00 95.12 81 THR A CA 1
ATOM 647 C C . THR A 1 81 ? 7.644 2.338 -11.843 1.00 95.12 81 THR A C 1
ATOM 649 O O . THR A 1 81 ? 6.521 2.777 -11.585 1.00 95.12 81 THR A O 1
ATOM 652 N N . ALA A 1 82 ? 8.632 3.138 -12.249 1.00 95.56 82 ALA A N 1
ATOM 653 C CA . ALA A 1 82 ? 8.460 4.577 -12.427 1.00 95.56 82 ALA A CA 1
ATOM 654 C C . ALA A 1 82 ? 7.374 4.892 -13.467 1.00 95.56 82 ALA A C 1
ATOM 656 O O . ALA A 1 82 ? 6.458 5.675 -13.194 1.00 95.56 82 ALA A O 1
ATOM 657 N N . LEU A 1 83 ? 7.411 4.225 -14.624 1.00 93.81 83 LEU A N 1
ATOM 658 C CA . LEU A 1 83 ? 6.398 4.364 -15.671 1.00 93.81 83 LEU A CA 1
ATOM 659 C C . LEU A 1 83 ? 5.011 3.929 -15.180 1.00 93.81 83 LEU A C 1
ATOM 661 O O . LEU A 1 83 ? 4.019 4.618 -15.436 1.00 93.81 83 LEU A O 1
ATOM 665 N N . ASN A 1 84 ? 4.930 2.836 -14.414 1.00 90.25 84 ASN A N 1
ATOM 666 C CA . ASN A 1 84 ? 3.691 2.376 -13.789 1.00 90.25 84 ASN A CA 1
ATOM 667 C C . ASN A 1 84 ? 3.096 3.432 -12.844 1.00 90.25 84 ASN A C 1
ATOM 669 O O . ASN A 1 84 ? 1.880 3.639 -12.819 1.00 90.25 84 ASN A O 1
ATOM 673 N N . MET A 1 85 ? 3.960 4.150 -12.128 1.00 90.94 85 MET A N 1
ATOM 674 C CA . MET A 1 85 ? 3.601 5.253 -11.239 1.00 90.94 85 MET A CA 1
ATOM 675 C C . MET A 1 85 ? 3.417 6.597 -11.956 1.00 90.94 85 MET A C 1
ATOM 677 O O . MET A 1 85 ? 3.141 7.601 -11.299 1.00 90.94 85 MET A O 1
ATOM 681 N N . ARG A 1 86 ? 3.513 6.624 -13.293 1.00 93.81 86 ARG A N 1
ATOM 682 C CA . ARG A 1 86 ? 3.433 7.836 -14.128 1.00 93.81 86 ARG A CA 1
ATOM 683 C C . ARG A 1 86 ? 4.483 8.887 -13.757 1.00 93.81 86 ARG A C 1
ATOM 685 O O . ARG A 1 86 ? 4.224 10.086 -13.842 1.00 93.81 86 ARG A O 1
ATOM 692 N N . ILE A 1 87 ? 5.656 8.434 -13.331 1.00 95.25 87 ILE A N 1
ATOM 693 C CA . ILE A 1 87 ? 6.808 9.288 -13.058 1.00 95.25 87 ILE A CA 1
ATOM 694 C C . ILE A 1 87 ? 7.525 9.543 -14.383 1.00 95.25 87 ILE A C 1
ATOM 696 O O . ILE A 1 87 ? 7.910 8.607 -15.081 1.00 95.25 87 ILE A O 1
ATOM 700 N N . SER A 1 88 ? 7.701 10.817 -14.730 1.00 95.81 88 S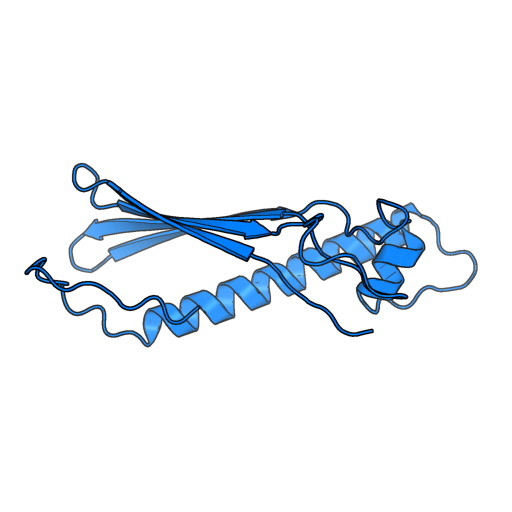ER A N 1
ATOM 701 C CA . SER A 1 88 ? 8.471 11.211 -15.909 1.00 95.81 88 SER A CA 1
ATOM 702 C C . SER A 1 88 ? 9.964 10.988 -15.673 1.00 95.81 88 SER A C 1
ATO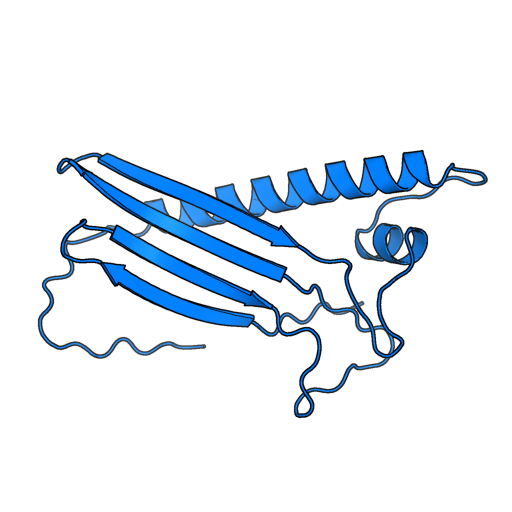M 704 O O . SER A 1 88 ? 10.528 11.498 -14.698 1.00 95.81 88 SER A O 1
ATOM 706 N N . LEU A 1 89 ? 10.591 10.261 -16.596 1.00 96.62 89 LEU A N 1
ATOM 707 C CA . LEU A 1 89 ? 12.028 10.004 -16.622 1.00 96.62 89 LEU A CA 1
ATOM 708 C C . LEU A 1 89 ? 12.700 10.947 -17.620 1.00 96.62 89 LEU A C 1
ATOM 710 O O . LEU A 1 89 ? 12.155 11.201 -18.697 1.00 96.62 89 LEU A O 1
ATOM 714 N N . THR A 1 90 ? 13.869 11.473 -17.266 1.00 96.50 90 THR A N 1
ATOM 715 C CA . THR A 1 90 ? 14.718 12.226 -18.203 1.00 96.50 90 THR A CA 1
ATOM 716 C C . THR A 1 90 ? 15.789 11.321 -18.807 1.00 96.50 90 THR A C 1
ATOM 718 O O . THR A 1 90 ? 16.201 10.345 -18.181 1.00 96.50 90 THR A O 1
ATOM 721 N N . GLU A 1 91 ? 16.273 11.644 -20.010 1.00 94.50 91 GLU A N 1
ATOM 722 C CA . GLU A 1 91 ? 17.416 10.932 -20.595 1.00 94.50 91 GLU A CA 1
ATOM 723 C C . GLU A 1 91 ? 18.631 11.001 -19.653 1.00 94.50 91 GLU A C 1
ATOM 725 O O . GLU A 1 91 ? 18.958 12.068 -19.134 1.00 94.50 91 GLU A O 1
ATOM 730 N N . ASN A 1 92 ? 19.305 9.864 -19.451 1.00 94.38 92 ASN A N 1
ATOM 731 C CA . ASN A 1 92 ? 20.474 9.713 -18.571 1.00 94.38 92 ASN A CA 1
ATOM 732 C C . ASN A 1 92 ? 20.216 9.982 -17.076 1.00 94.38 92 ASN A C 1
ATOM 734 O O . ASN A 1 92 ? 21.146 10.305 -16.335 1.00 94.38 92 ASN A O 1
ATOM 738 N N . GLU A 1 93 ? 18.971 9.855 -16.614 1.00 97.00 93 GLU A N 1
ATOM 739 C CA . GLU A 1 93 ? 18.682 9.899 -15.183 1.00 97.00 93 GLU A CA 1
ATOM 740 C C . GLU A 1 93 ? 19.309 8.697 -14.456 1.00 97.00 93 GLU A C 1
ATOM 742 O O . GLU A 1 93 ? 19.231 7.566 -14.932 1.00 97.00 93 GLU A O 1
ATOM 747 N N . SER A 1 94 ? 19.946 8.933 -13.304 1.00 97.50 94 SER A N 1
ATOM 748 C CA . SER A 1 94 ? 20.525 7.851 -12.504 1.00 97.50 94 SER A CA 1
ATOM 749 C C . SER A 1 94 ? 19.434 7.014 -11.834 1.00 97.50 94 SER A C 1
ATOM 751 O O . SER A 1 94 ? 18.417 7.548 -11.391 1.00 97.50 94 SER A O 1
ATOM 753 N N . GLU A 1 95 ? 19.675 5.712 -11.679 1.00 97.06 95 GLU A N 1
ATOM 754 C CA . GLU A 1 95 ? 18.750 4.795 -10.996 1.00 97.06 95 GLU A CA 1
ATOM 755 C C . GLU A 1 95 ? 18.379 5.285 -9.584 1.00 97.06 95 GLU A C 1
ATOM 757 O O . GLU A 1 95 ? 17.214 5.248 -9.196 1.00 97.06 95 GLU A O 1
ATOM 762 N N . GLU A 1 96 ? 19.343 5.838 -8.841 1.00 97.88 96 GLU A N 1
ATOM 763 C CA . GLU A 1 96 ? 19.120 6.418 -7.510 1.00 97.88 96 GLU A CA 1
ATOM 764 C C . GLU A 1 96 ? 18.110 7.578 -7.533 1.00 97.88 96 GLU A C 1
ATOM 766 O O . GLU A 1 96 ? 17.222 7.648 -6.680 1.00 97.88 96 GLU A O 1
ATOM 771 N N . SER A 1 97 ? 18.191 8.460 -8.536 1.00 97.69 97 SER A N 1
ATOM 772 C CA . SER A 1 97 ? 17.228 9.554 -8.714 1.00 97.69 97 SER A CA 1
ATOM 773 C C . SER A 1 97 ? 15.830 9.013 -9.026 1.00 97.69 97 SER A C 1
ATOM 775 O O . SER A 1 97 ? 14.834 9.481 -8.462 1.00 97.69 97 SER A O 1
ATOM 777 N N . ILE A 1 98 ? 15.743 7.974 -9.862 1.00 98.00 98 ILE A N 1
ATOM 778 C CA . ILE A 1 98 ? 14.470 7.322 -10.194 1.00 98.00 98 ILE A CA 1
ATOM 779 C C . ILE A 1 98 ? 13.855 6.681 -8.943 1.00 98.00 98 ILE A C 1
ATOM 781 O O . ILE A 1 98 ? 12.674 6.894 -8.659 1.00 98.00 98 ILE A O 1
ATOM 785 N N . LEU A 1 99 ? 14.650 5.956 -8.152 1.00 97.06 99 LEU A N 1
ATOM 786 C CA . LEU A 1 99 ? 14.212 5.347 -6.894 1.00 97.06 99 LEU A CA 1
ATOM 787 C C . LEU A 1 99 ? 13.737 6.393 -5.883 1.00 97.06 99 LEU A C 1
ATOM 789 O O . LEU A 1 99 ? 12.697 6.197 -5.251 1.00 97.06 99 LEU A O 1
ATOM 793 N N . ALA A 1 100 ? 14.435 7.524 -5.762 1.00 97.44 100 ALA A N 1
ATOM 794 C CA . ALA A 1 100 ? 14.007 8.622 -4.899 1.00 97.44 100 ALA A CA 1
ATOM 795 C C . ALA A 1 100 ? 12.640 9.182 -5.332 1.00 97.44 100 ALA A C 1
ATOM 797 O O . ALA A 1 100 ? 11.748 9.359 -4.498 1.00 97.44 100 ALA A O 1
ATOM 798 N N . LYS A 1 101 ? 12.424 9.380 -6.641 1.00 97.56 101 LYS A N 1
ATOM 799 C CA . LYS A 1 101 ? 11.120 9.799 -7.184 1.00 97.56 101 LYS A CA 1
ATOM 800 C C . LYS A 1 101 ? 10.025 8.764 -6.918 1.00 97.56 101 LYS A C 1
ATOM 802 O O . LYS A 1 101 ? 8.919 9.143 -6.528 1.00 97.56 101 LYS A O 1
ATOM 807 N N . ILE A 1 102 ? 10.318 7.473 -7.100 1.00 96.06 102 ILE A N 1
ATOM 808 C CA . ILE A 1 102 ? 9.397 6.367 -6.785 1.00 96.06 102 ILE A CA 1
ATOM 809 C C . ILE A 1 102 ? 9.017 6.401 -5.306 1.00 96.06 102 ILE A C 1
ATOM 811 O O . ILE A 1 102 ? 7.831 6.318 -4.979 1.00 96.06 102 ILE A O 1
ATOM 815 N N . HIS A 1 103 ? 9.996 6.562 -4.416 1.00 94.94 103 HIS A N 1
ATOM 816 C CA . HIS A 1 103 ? 9.767 6.622 -2.977 1.00 94.94 103 HIS A CA 1
ATOM 817 C C . HIS A 1 103 ? 8.848 7.789 -2.607 1.00 94.94 103 HIS A C 1
ATOM 819 O O . HIS A 1 103 ? 7.790 7.575 -2.014 1.00 94.94 103 HIS A O 1
ATOM 825 N N . SER A 1 104 ? 9.182 9.009 -3.037 1.00 95.50 104 SER A N 1
ATOM 826 C CA . SER A 1 104 ? 8.352 10.190 -2.771 1.00 95.50 104 SER A CA 1
ATOM 827 C C . SER A 1 104 ? 6.947 10.068 -3.372 1.00 95.50 104 SER A C 1
ATOM 829 O O . SER A 1 104 ? 5.960 10.452 -2.741 1.00 95.50 104 SER A O 1
ATOM 831 N N . GLY A 1 105 ? 6.828 9.492 -4.572 1.00 93.50 105 GLY A N 1
ATOM 832 C CA . GLY A 1 105 ? 5.537 9.203 -5.195 1.00 93.50 105 GLY A CA 1
ATOM 833 C C . GLY A 1 105 ? 4.702 8.217 -4.372 1.00 93.50 105 GLY A C 1
ATOM 834 O O . GLY A 1 105 ? 3.509 8.447 -4.155 1.00 93.50 105 GLY A O 1
ATOM 835 N N . CYS A 1 106 ? 5.326 7.149 -3.865 1.00 91.31 106 CYS A N 1
ATOM 836 C CA . CYS A 1 106 ? 4.682 6.162 -3.000 1.00 91.31 106 CYS A CA 1
ATOM 837 C C . CYS A 1 106 ? 4.177 6.805 -1.707 1.00 91.31 106 CYS A C 1
ATOM 839 O O . CYS A 1 106 ? 3.023 6.598 -1.331 1.00 91.31 106 CYS A O 1
ATOM 841 N N . GLU A 1 107 ? 5.008 7.611 -1.046 1.00 92.00 107 GLU A N 1
ATOM 842 C CA . GLU A 1 107 ? 4.637 8.302 0.191 1.00 92.00 107 GLU A CA 1
ATOM 843 C C . GLU A 1 107 ? 3.424 9.209 -0.012 1.00 92.00 107 GLU A C 1
ATOM 845 O O . GLU A 1 107 ? 2.462 9.130 0.755 1.00 92.00 107 GLU A O 1
ATOM 850 N N . LEU A 1 108 ? 3.412 10.009 -1.082 1.00 92.94 108 LEU A N 1
ATOM 851 C CA . LEU A 1 108 ? 2.293 10.899 -1.385 1.00 92.94 108 LEU A CA 1
ATOM 852 C C . LEU A 1 108 ? 0.994 10.120 -1.637 1.00 92.94 108 LEU A C 1
ATOM 854 O O . LEU A 1 108 ? -0.069 10.489 -1.130 1.00 92.94 108 LEU A O 1
ATOM 858 N N . VAL A 1 109 ? 1.063 9.022 -2.396 1.00 90.12 109 VAL A N 1
ATOM 859 C CA . VAL A 1 109 ? -0.097 8.154 -2.645 1.00 90.12 109 VAL A CA 1
ATOM 860 C C . VAL A 1 109 ? -0.609 7.544 -1.339 1.00 90.12 109 VAL A C 1
ATOM 862 O O . VAL A 1 109 ? -1.817 7.564 -1.094 1.00 90.12 109 VAL A O 1
ATOM 865 N N . LEU A 1 110 ? 0.280 7.048 -0.476 1.00 90.00 110 LEU A N 1
ATOM 866 C CA . LEU A 1 110 ? -0.096 6.446 0.805 1.00 90.00 110 LEU A CA 1
ATOM 867 C C . LEU A 1 110 ? -0.698 7.465 1.773 1.00 90.00 110 LEU A C 1
ATOM 869 O O . LEU A 1 110 ? -1.718 7.171 2.398 1.00 90.00 110 LEU A O 1
ATOM 873 N N . MET A 1 111 ? -0.129 8.668 1.866 1.00 91.19 111 MET A N 1
ATOM 874 C CA . MET A 1 111 ? -0.693 9.753 2.673 1.00 91.19 111 MET A CA 1
ATOM 875 C C . MET A 1 111 ? -2.102 10.117 2.196 1.00 91.19 111 MET A C 1
ATOM 877 O O . MET A 1 111 ? -3.022 10.189 3.008 1.00 91.19 111 MET A O 1
ATOM 881 N N . ASN A 1 112 ? -2.302 10.242 0.881 1.00 92.38 112 ASN A N 1
ATOM 882 C CA . ASN A 1 112 ? -3.615 10.531 0.305 1.00 92.38 112 ASN A CA 1
ATOM 883 C C . ASN A 1 112 ? -4.636 9.418 0.581 1.00 92.38 112 ASN A C 1
ATOM 885 O O . ASN A 1 112 ? -5.781 9.707 0.934 1.00 92.38 112 ASN A O 1
ATOM 889 N N . LEU A 1 113 ? -4.246 8.147 0.439 1.00 88.38 113 LEU A N 1
ATOM 890 C CA . LEU A 1 113 ? -5.123 7.009 0.731 1.00 88.38 113 LEU A CA 1
ATOM 891 C C . LEU A 1 113 ? -5.497 6.949 2.216 1.00 88.38 113 LEU A C 1
ATOM 893 O O . LEU A 1 113 ? -6.673 6.762 2.538 1.00 88.38 113 LEU A O 1
ATOM 897 N N . ARG A 1 114 ? -4.524 7.163 3.108 1.00 90.75 114 ARG A N 1
ATOM 898 C CA . ARG A 1 114 ? -4.744 7.231 4.557 1.00 90.75 114 ARG A CA 1
ATOM 899 C C . ARG A 1 114 ? -5.723 8.346 4.908 1.00 90.75 114 ARG A C 1
ATOM 901 O O . ARG A 1 114 ? -6.700 8.100 5.612 1.00 90.75 114 ARG A O 1
ATOM 908 N N . ASP A 1 115 ? -5.512 9.548 4.385 1.00 91.62 115 ASP A N 1
ATOM 909 C CA . ASP A 1 115 ? -6.379 10.695 4.656 1.00 91.62 115 ASP A CA 1
ATOM 910 C C . ASP A 1 115 ? -7.801 10.474 4.131 1.00 91.62 115 ASP A C 1
ATOM 912 O O . ASP A 1 115 ? -8.779 10.769 4.823 1.00 91.62 115 ASP A O 1
ATOM 916 N N . GLN A 1 116 ? -7.944 9.912 2.928 1.00 89.06 116 GLN A N 1
ATOM 917 C CA . GLN A 1 116 ? -9.253 9.552 2.380 1.00 89.06 116 GLN A CA 1
ATOM 918 C C . GLN A 1 116 ? -9.963 8.510 3.241 1.00 89.06 116 GLN A C 1
ATOM 920 O O . GLN A 1 116 ? -11.162 8.644 3.492 1.00 89.06 116 GLN A O 1
ATOM 925 N N . PHE A 1 117 ? -9.243 7.492 3.709 1.00 87.88 117 PHE A N 1
ATOM 926 C CA . PHE A 1 117 ? -9.805 6.488 4.599 1.00 87.88 117 PHE A CA 1
ATOM 927 C C . PHE A 1 117 ? -10.253 7.105 5.925 1.00 87.88 117 PHE A C 1
ATOM 929 O O . PHE A 1 117 ? -11.404 6.921 6.311 1.00 87.88 117 PHE A O 1
ATOM 936 N N . LEU A 1 118 ? -9.408 7.905 6.582 1.00 88.12 118 LEU A N 1
ATOM 937 C CA . LEU A 1 118 ? -9.753 8.552 7.853 1.00 88.12 118 LEU A CA 1
ATOM 938 C C . LEU A 1 118 ? -10.967 9.481 7.707 1.00 88.12 118 LEU A C 1
ATOM 940 O O . LEU A 1 118 ? -11.851 9.479 8.563 1.00 88.12 118 LEU A O 1
ATOM 944 N N . ARG A 1 119 ? -11.068 10.215 6.591 1.00 88.75 119 ARG A N 1
ATOM 945 C CA . ARG A 1 119 ? -12.250 11.033 6.265 1.00 88.75 119 ARG A CA 1
ATOM 946 C C . ARG A 1 119 ? -13.507 10.203 6.022 1.00 88.75 119 ARG A C 1
ATOM 948 O O . ARG A 1 119 ? -14.605 10.697 6.257 1.00 88.75 119 ARG A O 1
ATOM 955 N N . ARG A 1 120 ? -13.383 8.977 5.509 1.00 85.88 120 ARG A N 1
ATOM 956 C CA . ARG A 1 120 ? -14.523 8.055 5.391 1.00 85.88 120 ARG A CA 1
ATOM 957 C C . ARG A 1 120 ? -14.922 7.541 6.767 1.00 85.88 120 ARG A C 1
ATOM 959 O O . ARG A 1 120 ? -16.097 7.628 7.100 1.00 85.88 120 ARG A O 1
ATOM 966 N N . CYS A 1 121 ? -13.960 7.115 7.585 1.00 84.06 121 CYS A N 1
ATOM 967 C CA . CYS A 1 121 ? -14.191 6.684 8.964 1.00 84.06 121 CYS A CA 1
ATOM 968 C C . CYS A 1 121 ? -14.912 7.748 9.797 1.00 84.06 121 CYS A C 1
ATOM 970 O O . CYS A 1 121 ? -15.862 7.416 10.491 1.00 84.06 121 CYS A O 1
ATOM 972 N N . SER A 1 122 ? -14.534 9.024 9.676 1.00 82.38 122 SER A N 1
ATOM 973 C CA . SER A 1 122 ? -15.175 10.105 10.436 1.00 82.38 122 SER A CA 1
ATOM 974 C C . SER A 1 122 ? -16.603 10.439 9.992 1.00 82.38 122 SER A C 1
ATOM 976 O O . SER A 1 122 ? -17.340 11.079 10.738 1.00 82.38 122 SER A O 1
ATOM 978 N N . ARG A 1 123 ? -17.008 10.027 8.783 1.00 80.12 123 ARG A N 1
ATOM 979 C CA . ARG A 1 123 ? -18.386 10.193 8.290 1.00 80.12 123 ARG A CA 1
ATOM 980 C C . ARG A 1 123 ? -19.315 9.093 8.772 1.00 80.12 123 ARG A C 1
ATOM 982 O O . ARG A 1 123 ? -20.525 9.309 8.810 1.00 80.12 123 ARG A O 1
ATOM 989 N N . PHE A 1 124 ? -18.775 7.932 9.129 1.00 73.50 124 PHE A N 1
ATOM 990 C CA . PHE A 1 124 ? -19.564 6.934 9.821 1.00 73.50 124 PHE A CA 1
ATOM 991 C C . PHE A 1 124 ? -19.799 7.459 11.234 1.00 73.50 124 PHE A C 1
ATOM 993 O O . PHE A 1 124 ? -18.867 7.581 12.028 1.00 73.50 124 PHE A O 1
ATOM 1000 N N . LYS A 1 125 ? -21.054 7.799 11.551 1.00 59.44 125 LYS A N 1
ATOM 1001 C CA . LYS A 1 125 ? -21.470 7.844 12.949 1.00 59.44 125 LYS A CA 1
ATOM 1002 C C . LYS A 1 125 ? -21.243 6.435 13.474 1.00 59.44 125 LYS A C 1
ATOM 1004 O O . LYS A 1 125 ? -21.989 5.524 13.126 1.00 59.44 125 LYS A O 1
ATOM 1009 N N . LEU A 1 126 ? -20.164 6.253 14.226 1.00 56.12 126 LEU A N 1
ATOM 1010 C CA . LEU A 1 126 ? -19.944 5.051 15.008 1.00 56.12 126 LEU A CA 1
ATOM 1011 C C . LEU A 1 126 ? -20.983 5.101 16.127 1.00 56.12 126 LEU A C 1
ATOM 1013 O O . LEU A 1 126 ? -20.706 5.566 17.228 1.00 56.12 126 LEU A O 1
ATOM 1017 N N . GLU A 1 127 ? -22.224 4.733 15.814 1.00 49.75 127 GLU A N 1
ATOM 1018 C CA . GLU A 1 127 ? -23.134 4.346 16.878 1.00 49.75 127 GLU A CA 1
ATOM 1019 C C . GLU A 1 127 ? -22.531 3.104 17.534 1.00 49.75 127 GLU A C 1
ATOM 1021 O O . GLU A 1 127 ? -21.985 2.256 16.815 1.00 49.75 127 GLU A O 1
ATOM 1026 N N . PRO A 1 128 ? -22.560 3.000 18.874 1.00 50.06 128 PRO A N 1
ATOM 1027 C CA . PRO A 1 128 ? -22.109 1.801 19.552 1.00 50.06 128 PRO A CA 1
ATOM 1028 C C . PRO A 1 128 ? -22.798 0.608 18.898 1.00 50.06 128 PRO A C 1
ATOM 1030 O O . PRO A 1 128 ? -24.027 0.504 18.927 1.00 50.06 128 PRO A O 1
ATOM 1033 N N . ILE A 1 129 ? -22.015 -0.268 18.265 1.00 48.44 129 ILE A N 1
ATOM 1034 C CA . ILE A 1 129 ? -22.541 -1.536 17.782 1.00 48.44 129 ILE A CA 1
ATOM 1035 C C . ILE A 1 129 ? -22.890 -2.305 19.048 1.00 48.44 129 ILE A C 1
ATOM 1037 O O . ILE A 1 129 ? -22.033 -2.895 19.700 1.00 48.44 129 ILE A O 1
ATOM 1041 N N . THR A 1 130 ? -24.159 -2.252 19.434 1.00 47.19 130 THR A N 1
ATOM 1042 C CA . THR A 1 130 ? -24.701 -3.215 20.380 1.00 47.19 130 THR A CA 1
ATOM 1043 C C . THR A 1 130 ? -24.638 -4.548 19.650 1.00 47.19 130 THR A C 1
ATOM 1045 O O . THR A 1 130 ? -25.345 -4.755 18.665 1.00 47.19 130 THR A O 1
ATOM 1048 N N . LEU A 1 131 ? -23.696 -5.403 20.062 1.00 42.06 131 LEU A N 1
ATOM 1049 C CA . LEU A 1 131 ? -23.467 -6.750 19.534 1.00 42.06 131 LEU A CA 1
ATOM 1050 C C . LEU A 1 131 ? -24.687 -7.638 19.839 1.00 42.06 131 LEU A C 1
ATOM 1052 O O . LEU A 1 131 ? -24.667 -8.512 20.696 1.00 42.06 131 LEU A O 1
ATOM 1056 N N . GLY A 1 132 ? -25.784 -7.371 19.135 1.00 41.81 132 GLY A N 1
ATOM 1057 C CA . GLY A 1 132 ? -26.969 -8.202 19.023 1.00 41.81 132 GLY A CA 1
ATOM 1058 C C . GLY A 1 132 ? -27.009 -8.805 17.624 1.00 41.81 132 GLY A C 1
ATOM 1059 O O . GLY A 1 132 ? -27.612 -8.234 16.721 1.00 41.81 132 GLY A O 1
ATOM 1060 N N . SER A 1 133 ? -26.308 -9.928 17.450 1.00 40.91 133 SER A N 1
ATOM 1061 C CA . SER A 1 133 ? -26.570 -10.982 16.452 1.00 40.91 133 SER A CA 1
ATOM 1062 C C . SER A 1 133 ? -26.916 -10.577 15.005 1.00 40.91 133 SER A C 1
ATOM 1064 O O . SER A 1 133 ? -27.782 -11.212 14.401 1.00 40.91 133 SER A O 1
ATOM 1066 N N . ARG A 1 134 ? -26.289 -9.555 14.411 1.00 41.25 134 ARG A N 1
ATOM 1067 C CA . ARG A 1 134 ? -26.480 -9.274 12.978 1.00 41.25 134 ARG A CA 1
ATOM 1068 C C . ARG A 1 134 ? -25.252 -9.651 12.167 1.00 41.25 134 ARG A C 1
ATOM 1070 O O . ARG A 1 134 ? -24.196 -9.041 12.308 1.00 41.25 134 ARG A O 1
ATOM 1077 N N . ASP A 1 135 ? -25.447 -10.634 11.294 1.00 42.34 135 ASP A N 1
ATOM 1078 C CA . ASP A 1 135 ? -24.561 -10.943 10.181 1.00 42.34 135 ASP A CA 1
ATOM 1079 C C . ASP A 1 135 ? -24.363 -9.680 9.334 1.00 42.34 135 ASP A C 1
ATOM 1081 O O . ASP A 1 135 ? -25.320 -9.103 8.810 1.00 42.34 135 ASP A O 1
ATOM 1085 N N . PHE A 1 136 ? -23.119 -9.219 9.223 1.00 39.78 136 PHE A N 1
ATOM 1086 C CA . PHE A 1 136 ? -22.763 -8.165 8.283 1.00 39.78 136 PHE A CA 1
ATOM 1087 C C . PHE A 1 136 ? -22.663 -8.781 6.883 1.00 39.78 136 PHE A C 1
ATOM 1089 O O . PHE A 1 136 ? -21.781 -9.616 6.664 1.00 39.78 136 PHE A O 1
ATOM 1096 N N . PRO A 1 137 ? -23.489 -8.371 5.904 1.00 39.66 137 PRO A N 1
ATOM 1097 C CA . PRO A 1 137 ? -23.209 -8.704 4.522 1.00 39.66 137 PRO A CA 1
ATOM 1098 C C . PRO A 1 137 ? -21.961 -7.925 4.098 1.00 39.66 137 PRO A C 1
ATOM 1100 O O . PRO A 1 137 ? -21.996 -6.712 3.880 1.00 39.66 137 PRO A O 1
ATOM 1103 N N . LEU A 1 138 ? -20.838 -8.633 3.996 1.00 36.91 138 LEU A N 1
ATOM 1104 C CA . LEU A 1 138 ? -19.701 -8.180 3.210 1.00 36.91 138 LEU A CA 1
ATOM 1105 C C . LEU A 1 138 ? -20.140 -8.216 1.743 1.00 36.91 138 LEU A C 1
ATOM 1107 O O . LEU A 1 138 ? -20.028 -9.242 1.080 1.00 36.91 138 LEU A O 1
ATOM 1111 N N . ASN A 1 139 ? -20.674 -7.103 1.244 1.00 34.03 139 ASN A N 1
ATOM 1112 C CA . ASN A 1 139 ? -20.722 -6.875 -0.196 1.00 34.03 139 ASN A CA 1
ATOM 1113 C C . ASN A 1 139 ? -19.286 -6.575 -0.641 1.00 34.03 139 ASN A C 1
ATOM 1115 O O . ASN A 1 139 ? -18.838 -5.428 -0.569 1.00 34.03 139 ASN A O 1
ATOM 1119 N N . ILE A 1 140 ? -18.564 -7.646 -0.979 1.00 35.62 140 ILE A N 1
ATOM 1120 C CA . ILE A 1 140 ? -17.271 -7.619 -1.672 1.00 35.62 140 ILE A CA 1
ATOM 1121 C C . ILE A 1 140 ? -17.535 -7.405 -3.161 1.00 35.62 140 ILE A C 1
ATOM 1123 O O . ILE A 1 140 ? -18.437 -8.092 -3.691 1.00 35.62 140 ILE A O 1
#

Organism: NCBI:txid100861